Protein AF-A0A7J7GUY3-F1 (afdb_monomer_lite)

Sequence (124 aa):
MGNRTKTEAKTIMSSAKTLFHTHESAMSMRLLQTISGHHRSLFRALGVRHFAASIEEYAKRNYANNDSEYNTVITSLTSQRRHYLLRDVYDDMMLDGVKPERDTFHSLIAGAMKGARLQDAFFF

Foldseek 3Di:
DPPPVVVVVVVVVVVVVVVVVVVVVVVVVVVVVVVVVVVVVVVVPPPPPCPDDDVVVLVVVQCDQAQVSLLVVLQVCLVVLVLVCLVVSVVSCVVSVHDHDPSSLVSNLVSCVSNVNVVSNVVD

Secondary structure (DSSP, 8-state):
--SHHHHHHHHHHHHHHHHHHHHHHHHHHHHHHHHHHHHHHHHHHS----TTS-HHHHHTT-S-SSHHHHHHHHHHHHHTT-GGGHHHHHHHHHHTTPPP-HHHHHHHHHHHHHTT-HHHHTT-

Organism: Camellia sinensis (NCBI:txid4442)

Radius of gyration: 24.23 Å; chains: 1; bounding box: 56×70×36 Å

pLDDT: mean 70.77, std 18.4, range [41.62, 94.25]

Structure (mmCIF, N/CA/C/O backbone):
data_AF-A0A7J7GUY3-F1
#
_entry.id   AF-A0A7J7GUY3-F1
#
loop_
_atom_site.group_PDB
_atom_site.id
_atom_site.type_symbol
_atom_site.label_atom_id
_atom_site.label_alt_id
_atom_site.label_comp_id
_atom_site.label_asym_id
_atom_site.label_entity_id
_atom_site.label_seq_id
_atom_site.pdbx_PDB_ins_code
_atom_site.Cartn_x
_atom_site.Cartn_y
_atom_site.Cartn_z
_atom_site.occupancy
_atom_site.B_iso_or_equiv
_atom_site.auth_seq_id
_atom_site.auth_comp_id
_atom_site.auth_asym_id
_atom_site.auth_atom_id
_atom_site.pdbx_PDB_model_num
ATOM 1 N N . MET A 1 1 ? -42.316 55.038 3.786 1.00 51.22 1 MET A N 1
ATOM 2 C CA . MET A 1 1 ? -41.289 54.297 4.556 1.00 51.22 1 MET A CA 1
ATOM 3 C C . MET A 1 1 ? -41.320 52.783 4.236 1.00 51.22 1 MET A C 1
ATOM 5 O O . MET A 1 1 ? -41.363 51.982 5.153 1.00 51.22 1 MET A O 1
ATOM 9 N N . GLY A 1 2 ? -41.340 52.357 2.955 1.00 53.31 2 GLY A N 1
ATOM 10 C CA . GLY A 1 2 ? -41.731 50.973 2.575 1.00 53.31 2 GLY A CA 1
ATOM 11 C C . GLY A 1 2 ? -40.808 50.194 1.620 1.00 53.31 2 GLY A C 1
ATOM 12 O O . GLY A 1 2 ? -41.155 49.086 1.229 1.00 53.31 2 GLY A O 1
ATOM 13 N N . ASN A 1 3 ? -39.643 50.737 1.240 1.00 50.50 3 ASN A N 1
ATOM 14 C CA . ASN A 1 3 ? -38.772 50.131 0.213 1.00 50.50 3 ASN A CA 1
ATOM 15 C C . ASN A 1 3 ? -37.522 49.409 0.752 1.00 50.50 3 ASN A C 1
ATOM 17 O O . ASN A 1 3 ? -36.823 48.766 -0.026 1.00 50.50 3 ASN A O 1
ATOM 21 N N . ARG A 1 4 ? -37.221 49.479 2.058 1.00 53.50 4 ARG A N 1
ATOM 22 C CA . ARG A 1 4 ? -36.050 48.777 2.631 1.00 53.50 4 ARG A CA 1
ATOM 23 C C . ARG A 1 4 ? -36.331 47.296 2.911 1.00 53.50 4 ARG A C 1
ATOM 25 O O . ARG A 1 4 ? -35.514 46.450 2.572 1.00 53.50 4 ARG A O 1
ATOM 32 N N . THR A 1 5 ? -37.536 46.967 3.373 1.00 54.97 5 THR A N 1
ATOM 33 C CA . THR A 1 5 ? -37.906 45.596 3.770 1.00 54.97 5 THR A CA 1
ATOM 34 C C . THR A 1 5 ? -38.059 44.626 2.589 1.00 54.97 5 THR A C 1
ATOM 36 O O . THR A 1 5 ? -37.735 43.448 2.711 1.00 54.97 5 THR A O 1
ATOM 39 N N . LYS A 1 6 ? -38.488 45.097 1.406 1.00 55.59 6 LYS A N 1
ATOM 40 C CA . LYS A 1 6 ? -38.574 44.256 0.190 1.00 55.59 6 LYS A CA 1
ATOM 41 C C . LYS A 1 6 ? -37.205 43.899 -0.400 1.00 55.59 6 LYS A C 1
ATO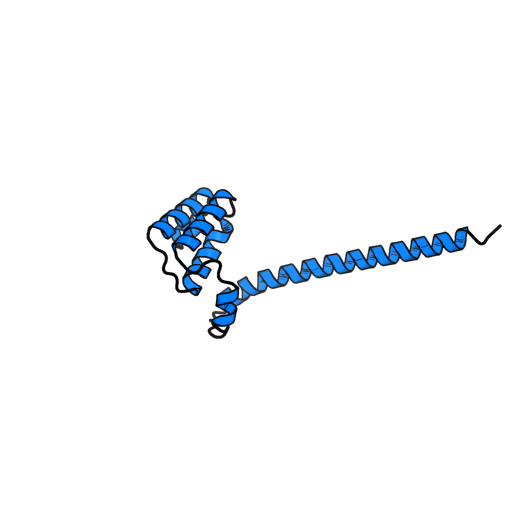M 43 O O . LYS A 1 6 ? -37.066 42.842 -1.015 1.00 55.59 6 LYS A O 1
ATOM 48 N N . THR A 1 7 ? -36.213 44.769 -0.233 1.00 58.97 7 THR A N 1
ATOM 49 C CA . THR A 1 7 ? -34.866 44.575 -0.788 1.00 58.97 7 THR A CA 1
ATOM 50 C C . THR A 1 7 ? -34.082 43.565 0.044 1.00 58.97 7 THR A C 1
ATOM 52 O O . THR A 1 7 ? -33.459 42.667 -0.513 1.00 58.97 7 THR A O 1
ATOM 55 N N . GLU A 1 8 ? -34.217 43.622 1.369 1.00 58.75 8 GLU A N 1
ATOM 56 C CA . GLU A 1 8 ? -33.620 42.645 2.286 1.00 58.75 8 GLU A CA 1
ATOM 57 C C . GLU A 1 8 ? -34.213 41.243 2.092 1.00 58.75 8 GLU A C 1
ATOM 59 O O . GLU A 1 8 ? -33.466 40.272 1.983 1.00 58.75 8 GLU A O 1
ATOM 64 N N . ALA A 1 9 ? -35.536 41.127 1.918 1.00 61.28 9 ALA A N 1
ATOM 65 C CA . ALA A 1 9 ? -36.187 39.841 1.652 1.00 61.28 9 ALA A CA 1
ATOM 66 C C . ALA A 1 9 ? -35.716 39.186 0.335 1.00 61.28 9 ALA A C 1
ATOM 68 O O . ALA A 1 9 ? -35.537 37.968 0.274 1.00 61.28 9 ALA A O 1
ATOM 69 N N . LYS A 1 10 ? -35.458 39.980 -0.717 1.00 60.69 10 LYS A N 1
ATOM 70 C CA . LYS A 1 10 ? -34.880 39.475 -1.976 1.00 60.69 10 LYS A CA 1
ATOM 71 C C . LYS A 1 10 ? -33.439 39.002 -1.801 1.00 60.69 10 LYS A C 1
ATOM 73 O O . LYS A 1 10 ? -33.086 37.954 -2.340 1.00 60.69 10 LYS A O 1
ATOM 78 N N . THR A 1 11 ? -32.629 39.734 -1.041 1.00 65.12 11 THR A N 1
ATOM 79 C CA . THR A 1 11 ? -31.241 39.351 -0.751 1.00 65.12 11 THR A CA 1
ATOM 80 C C . THR A 1 11 ? -31.181 38.059 0.060 1.00 65.12 11 THR A C 1
ATOM 82 O O . THR A 1 11 ? -30.412 37.165 -0.282 1.00 65.12 11 THR A O 1
ATOM 85 N N . ILE A 1 12 ? -32.049 37.905 1.064 1.00 67.56 12 ILE A N 1
ATOM 86 C CA . ILE A 1 12 ? -32.116 36.694 1.893 1.00 67.56 12 ILE A CA 1
ATOM 87 C C . ILE A 1 12 ? -32.561 35.483 1.061 1.00 67.56 12 ILE A C 1
ATOM 89 O O . ILE A 1 12 ? -31.936 34.429 1.151 1.00 67.56 12 ILE A O 1
ATOM 93 N N . MET A 1 13 ? -33.566 35.624 0.187 1.00 63.62 13 MET A N 1
ATOM 94 C CA . MET A 1 13 ? -33.965 34.529 -0.712 1.00 63.62 13 MET A CA 1
ATOM 95 C C . MET A 1 13 ? -32.883 34.173 -1.735 1.00 63.62 13 MET A C 1
ATOM 97 O O . MET A 1 13 ? -32.707 32.995 -2.032 1.00 63.62 13 MET A O 1
ATOM 101 N N . SER A 1 14 ? -32.158 35.160 -2.272 1.00 68.62 14 SER A N 1
ATOM 102 C CA . SER A 1 14 ? -31.043 34.914 -3.196 1.00 68.62 14 SER A CA 1
ATOM 103 C C . SER A 1 14 ? -29.920 34.138 -2.504 1.00 68.62 14 SER A C 1
ATOM 105 O O . SER A 1 14 ? -29.464 33.124 -3.028 1.00 68.62 14 SER A O 1
ATOM 107 N N . SER A 1 15 ? -29.558 34.545 -1.281 1.00 61.56 15 SER A N 1
ATOM 108 C CA . SER A 1 15 ? -28.547 33.862 -0.465 1.00 61.56 15 SER A CA 1
ATOM 109 C C . SER A 1 15 ? -28.988 32.460 -0.026 1.00 61.56 15 SER A C 1
ATOM 111 O O . SER A 1 15 ? -28.190 31.528 0.003 1.00 61.56 15 SER A O 1
ATOM 113 N N . ALA A 1 16 ? -30.277 32.263 0.269 1.00 62.25 16 ALA A N 1
ATOM 114 C CA . ALA A 1 16 ? -30.810 30.934 0.553 1.00 62.25 16 ALA A CA 1
ATOM 115 C C . ALA A 1 16 ? -30.714 30.029 -0.686 1.00 62.25 16 ALA A C 1
ATOM 117 O O . ALA A 1 16 ? -30.284 28.883 -0.585 1.00 62.25 16 ALA A O 1
ATOM 118 N N . LYS A 1 17 ? -31.042 30.550 -1.875 1.00 62.47 17 LYS A N 1
ATOM 119 C CA . LYS A 1 17 ? -31.003 29.794 -3.135 1.00 62.47 17 LYS A CA 1
ATOM 120 C C . LYS A 1 17 ? -29.582 29.385 -3.529 1.00 62.47 17 LYS A C 1
ATOM 122 O O . LYS A 1 17 ? -29.390 28.265 -3.995 1.00 62.47 17 LYS A O 1
ATOM 127 N N . THR A 1 18 ? -28.589 30.247 -3.300 1.00 61.75 18 THR A N 1
ATOM 128 C CA . THR A 1 18 ? -27.176 29.905 -3.519 1.00 61.75 18 THR A CA 1
ATOM 129 C C . THR A 1 18 ? -26.695 28.855 -2.520 1.00 61.75 18 THR A C 1
ATOM 131 O O . THR A 1 18 ? -26.045 27.901 -2.936 1.00 61.75 18 THR A O 1
ATOM 134 N N . LEU A 1 19 ? -27.089 28.944 -1.244 1.00 58.69 19 LEU A N 1
ATOM 135 C CA . LEU A 1 19 ? -26.769 27.928 -0.235 1.00 58.69 19 LEU A CA 1
ATOM 136 C C . LEU A 1 19 ? -27.362 26.550 -0.583 1.00 58.69 19 LEU A C 1
ATOM 138 O O . LEU A 1 19 ? -26.650 25.546 -0.511 1.00 58.69 19 LEU A O 1
ATOM 142 N N . PHE A 1 20 ? -28.612 26.492 -1.056 1.00 58.91 20 PHE A N 1
ATOM 143 C CA . PHE A 1 20 ? -29.224 25.238 -1.515 1.00 58.91 20 PHE A CA 1
ATOM 144 C C . PHE A 1 20 ? -28.489 24.632 -2.723 1.00 58.91 20 PHE A C 1
ATOM 146 O O . PHE A 1 20 ? -28.210 23.433 -2.726 1.00 58.91 20 PHE A O 1
ATOM 153 N N . HIS A 1 21 ? -28.088 25.446 -3.705 1.00 56.59 21 HIS A N 1
ATOM 154 C CA . HIS A 1 21 ? -27.322 24.965 -4.863 1.00 56.59 21 HIS A CA 1
ATOM 155 C C . HIS A 1 21 ? -25.894 24.523 -4.502 1.00 56.59 21 HIS A C 1
ATOM 157 O O . HIS A 1 21 ? -25.388 23.545 -5.055 1.00 56.59 21 HIS A O 1
ATOM 163 N N . THR A 1 22 ? -25.243 25.186 -3.538 1.00 55.44 22 THR A N 1
ATOM 164 C CA . THR A 1 22 ? -23.921 24.753 -3.050 1.00 55.44 22 THR A CA 1
ATOM 165 C C . THR A 1 22 ? -23.979 23.415 -2.315 1.00 55.44 22 THR A C 1
ATOM 167 O O . THR A 1 22 ? -23.046 22.621 -2.428 1.00 55.44 22 THR A O 1
ATOM 170 N N . HIS A 1 23 ? -25.085 23.120 -1.623 1.00 54.38 23 HIS A N 1
ATOM 171 C CA . HIS A 1 23 ? -25.265 21.844 -0.935 1.00 54.38 23 HIS A CA 1
ATOM 172 C C . HIS A 1 23 ? -25.522 20.686 -1.917 1.00 54.38 23 HIS A C 1
ATOM 174 O O . HIS A 1 23 ? -24.946 19.612 -1.749 1.00 54.38 23 HIS A O 1
ATOM 180 N N . GLU A 1 24 ? -26.301 20.901 -2.986 1.00 56.44 24 GLU A N 1
ATOM 181 C CA . GLU A 1 24 ? -26.467 19.907 -4.063 1.00 56.44 24 GLU A CA 1
ATOM 182 C C . GLU A 1 24 ? -25.150 19.607 -4.788 1.00 56.44 24 GLU A C 1
ATOM 184 O O . GLU A 1 24 ? -24.799 18.441 -4.981 1.00 56.44 24 GLU A O 1
ATOM 189 N N . SER A 1 25 ? -24.380 20.643 -5.135 1.00 53.75 25 SER A N 1
ATOM 190 C CA . SER A 1 25 ? -23.098 20.471 -5.828 1.00 53.75 25 SER A CA 1
ATOM 191 C C . SER A 1 25 ? -22.081 19.705 -4.965 1.00 53.75 25 SER A C 1
ATOM 193 O O . SER A 1 25 ? -21.405 18.793 -5.447 1.00 53.75 25 SER A O 1
ATOM 195 N N . ALA A 1 26 ? -22.046 19.977 -3.652 1.00 56.28 26 ALA A N 1
ATOM 196 C CA . ALA A 1 26 ? -21.204 19.245 -2.704 1.00 56.28 26 ALA A CA 1
ATOM 197 C C . ALA A 1 26 ? -21.612 17.765 -2.548 1.00 56.28 26 ALA A C 1
ATOM 199 O O . ALA A 1 26 ? -20.742 16.900 -2.425 1.00 56.28 26 ALA A O 1
ATOM 200 N N . MET A 1 27 ? -22.912 17.449 -2.588 1.00 55.94 27 MET A N 1
ATOM 201 C CA . MET A 1 27 ? -23.396 16.060 -2.564 1.00 55.94 27 MET A CA 1
ATOM 202 C C . MET A 1 27 ? -23.083 15.320 -3.871 1.00 55.94 27 MET A C 1
ATOM 204 O O . MET A 1 27 ? -22.670 14.158 -3.837 1.00 55.94 27 MET A O 1
ATOM 208 N N . SER A 1 28 ? -23.169 16.004 -5.016 1.00 53.66 28 SER A N 1
ATOM 209 C CA . SER A 1 28 ? -22.829 15.434 -6.325 1.00 53.66 28 SER A CA 1
ATOM 210 C C . SER A 1 28 ? -21.337 15.077 -6.446 1.00 53.66 28 SER A C 1
ATOM 212 O O . SER A 1 28 ? -20.993 14.054 -7.041 1.00 53.66 28 SER A O 1
ATOM 214 N N . MET A 1 29 ? -20.437 15.851 -5.824 1.00 56.91 29 MET A N 1
ATOM 215 C CA . MET A 1 29 ? -19.001 15.526 -5.783 1.00 56.91 29 MET A CA 1
ATOM 216 C C . MET A 1 29 ? -18.676 14.303 -4.907 1.00 56.91 29 MET A C 1
ATOM 218 O O . MET A 1 29 ? -17.720 13.582 -5.197 1.00 56.91 29 MET A O 1
ATOM 222 N N . ARG A 1 30 ? -19.473 14.020 -3.865 1.00 55.00 30 ARG A N 1
ATOM 223 C CA . ARG A 1 30 ? -19.293 12.829 -3.008 1.00 55.00 30 ARG A CA 1
ATOM 224 C C . ARG A 1 30 ? -19.723 11.533 -3.699 1.00 55.00 30 ARG A C 1
ATOM 226 O O . ARG A 1 30 ? -19.105 10.488 -3.494 1.00 55.00 30 ARG A O 1
ATOM 233 N N . LEU A 1 31 ? -20.738 11.595 -4.560 1.00 53.00 31 LEU A N 1
ATOM 234 C CA . LEU A 1 31 ? -21.184 10.438 -5.342 1.00 53.00 31 LEU A CA 1
ATOM 235 C C . LEU A 1 31 ? -20.152 10.039 -6.410 1.00 53.00 31 LEU A C 1
ATOM 237 O O . LEU A 1 31 ? -19.844 8.857 -6.550 1.00 53.00 31 LEU A O 1
ATOM 241 N N . LEU A 1 32 ? -19.528 11.011 -7.086 1.00 51.12 32 LEU A N 1
ATOM 242 C CA . LEU A 1 32 ? -18.494 10.740 -8.095 1.00 51.12 32 LEU A CA 1
ATOM 243 C C . LEU A 1 32 ? -17.208 10.136 -7.502 1.00 51.12 32 LEU A C 1
ATOM 245 O O . LEU A 1 32 ? -16.629 9.224 -8.095 1.00 51.12 32 LEU A O 1
ATOM 249 N N . GLN A 1 33 ? -16.789 10.566 -6.306 1.00 52.78 33 GLN A N 1
ATOM 250 C CA . GLN A 1 33 ? -15.632 9.970 -5.616 1.00 52.78 33 GLN A CA 1
ATOM 251 C C . GLN A 1 33 ? -15.859 8.491 -5.259 1.00 52.78 33 GLN A C 1
ATOM 253 O O . GLN A 1 33 ? -14.912 7.705 -5.234 1.00 52.78 33 GLN A O 1
ATOM 258 N N . THR A 1 34 ? -17.116 8.093 -5.049 1.00 50.03 34 THR A N 1
ATOM 259 C CA . THR A 1 34 ? -17.485 6.720 -4.680 1.00 50.03 34 THR A CA 1
ATOM 260 C C . THR A 1 34 ? -17.404 5.759 -5.876 1.00 50.03 34 THR A C 1
ATOM 262 O O . THR A 1 34 ? -17.039 4.593 -5.712 1.00 50.03 34 THR A O 1
ATOM 265 N N . ILE A 1 35 ? -17.669 6.247 -7.093 1.00 49.97 35 ILE A N 1
ATOM 266 C CA . ILE A 1 35 ? -17.641 5.445 -8.329 1.00 49.97 35 ILE A CA 1
ATOM 267 C C . ILE A 1 35 ? -16.198 5.140 -8.768 1.00 49.97 35 ILE A C 1
ATOM 269 O O . ILE A 1 35 ? -15.920 4.040 -9.242 1.00 49.97 35 ILE A O 1
ATOM 273 N N . SER A 1 36 ? -15.250 6.054 -8.528 1.00 50.91 36 SER A N 1
ATOM 274 C CA . SER A 1 36 ? -13.828 5.839 -8.856 1.00 50.91 36 SER A CA 1
ATOM 275 C C . SER A 1 36 ? -13.183 4.727 -8.007 1.00 50.91 36 SER A C 1
ATOM 277 O O . SER A 1 36 ? -12.412 3.910 -8.513 1.00 50.91 36 SER A O 1
ATOM 279 N N . GLY A 1 37 ? -13.576 4.611 -6.731 1.00 49.03 37 GLY A N 1
ATOM 280 C CA . GLY A 1 37 ? -13.169 3.495 -5.868 1.00 49.03 37 GLY A CA 1
ATOM 281 C C . GLY A 1 37 ? -13.796 2.152 -6.267 1.00 49.03 37 GLY A C 1
ATOM 282 O O . GLY A 1 37 ? -13.150 1.113 -6.139 1.00 49.03 37 GLY A O 1
ATOM 283 N N . HIS A 1 38 ? -15.020 2.169 -6.807 1.00 47.75 38 HIS A N 1
ATOM 284 C CA . HIS A 1 38 ? -15.717 0.965 -7.278 1.00 47.75 38 HIS A CA 1
ATOM 285 C C . HIS A 1 38 ? -15.234 0.479 -8.647 1.00 47.75 38 HIS A C 1
ATOM 287 O O . HIS A 1 38 ? -15.217 -0.723 -8.883 1.00 47.75 38 HIS A O 1
ATOM 293 N N . HIS A 1 39 ? -14.776 1.360 -9.541 1.00 45.50 39 HIS A N 1
ATOM 294 C CA . HIS A 1 39 ? -14.171 0.911 -10.800 1.00 45.50 39 HIS A CA 1
ATOM 295 C C . HIS A 1 39 ? -12.938 0.028 -10.541 1.00 45.50 39 HIS A C 1
ATOM 297 O O . HIS A 1 39 ? -12.778 -0.998 -11.195 1.00 45.50 39 HIS A O 1
ATOM 303 N N . ARG A 1 40 ? -12.122 0.337 -9.520 1.00 48.62 40 ARG A N 1
ATOM 304 C CA . ARG A 1 40 ? -10.978 -0.507 -9.118 1.00 48.62 40 ARG A CA 1
ATOM 305 C C . ARG A 1 40 ? -11.384 -1.922 -8.682 1.00 48.62 40 ARG A C 1
ATOM 307 O O . ARG A 1 40 ? -10.674 -2.873 -8.994 1.00 48.62 40 ARG A O 1
ATOM 314 N N . SER A 1 41 ? -12.519 -2.085 -7.996 1.00 50.69 41 SER A N 1
ATOM 315 C CA . SER A 1 41 ? -12.989 -3.403 -7.542 1.00 50.69 41 SER A CA 1
ATOM 316 C C . SER A 1 41 ? -13.756 -4.173 -8.621 1.00 50.69 41 SER A C 1
ATOM 318 O O . SER A 1 41 ? -13.641 -5.396 -8.692 1.00 50.69 41 SER A O 1
ATOM 320 N N . LEU A 1 42 ? -14.482 -3.478 -9.501 1.00 46.00 42 LEU A N 1
ATOM 321 C CA . LEU A 1 42 ? -15.239 -4.103 -10.589 1.00 46.00 42 LEU A CA 1
ATOM 322 C C . LEU A 1 42 ? -14.328 -4.633 -11.708 1.00 46.00 42 LEU A C 1
ATOM 324 O O . LEU A 1 42 ? -14.610 -5.696 -12.261 1.00 46.00 42 LEU A O 1
ATOM 328 N N . PHE A 1 43 ? -13.182 -3.993 -11.972 1.00 48.81 43 PHE A N 1
ATOM 329 C CA . PHE A 1 43 ? -12.169 -4.559 -12.875 1.00 48.81 43 PHE A CA 1
ATOM 330 C C . PHE A 1 43 ? -11.476 -5.809 -12.304 1.00 48.81 43 PHE A C 1
ATOM 332 O O . PHE A 1 43 ? -11.012 -6.652 -13.069 1.00 48.81 43 PHE A O 1
ATOM 339 N N . ARG A 1 44 ? -11.464 -5.988 -10.974 1.00 46.88 44 ARG A N 1
ATOM 340 C CA . ARG A 1 44 ? -10.890 -7.174 -10.310 1.00 46.88 44 ARG A CA 1
ATOM 341 C C . ARG A 1 44 ? -11.758 -8.427 -10.473 1.00 46.88 44 ARG A C 1
ATOM 343 O O . ARG A 1 44 ? -11.231 -9.534 -10.441 1.00 46.88 44 ARG A O 1
ATOM 350 N N . ALA A 1 45 ? -13.071 -8.261 -10.660 1.00 45.59 45 ALA A N 1
ATOM 351 C CA . ALA A 1 45 ? -14.027 -9.366 -10.769 1.00 45.59 45 ALA A CA 1
ATOM 352 C C . ALA A 1 45 ? -14.192 -9.909 -12.200 1.00 45.59 45 ALA A C 1
ATOM 354 O O . ALA A 1 45 ? -14.598 -11.056 -12.368 1.00 45.59 45 ALA A O 1
ATOM 355 N N . LEU A 1 46 ? -13.873 -9.117 -13.231 1.00 48.94 46 LEU A N 1
ATOM 356 C CA . LEU A 1 46 ? -14.151 -9.484 -14.625 1.00 48.94 46 LEU A CA 1
ATOM 357 C C . LEU A 1 46 ? -12.974 -10.087 -15.396 1.00 48.94 46 LEU A C 1
ATOM 359 O O . LEU A 1 46 ? -13.125 -10.349 -16.583 1.00 48.94 46 LEU A O 1
ATOM 363 N N . GLY A 1 47 ? -11.811 -10.329 -14.780 1.00 48.97 47 GLY A N 1
ATOM 364 C CA . GLY A 1 47 ? -10.695 -11.023 -15.447 1.00 48.97 47 GLY A CA 1
ATOM 365 C C . GLY A 1 47 ? -10.194 -10.354 -16.739 1.00 48.97 47 GLY A C 1
ATOM 366 O O . GLY A 1 47 ? -9.368 -10.927 -17.451 1.00 48.97 47 GLY A O 1
ATOM 367 N N . VAL A 1 48 ? -10.661 -9.138 -17.040 1.00 46.56 48 VAL A N 1
ATOM 368 C CA . VAL A 1 48 ? -10.191 -8.319 -18.149 1.00 46.56 48 VAL A CA 1
ATOM 369 C C . VAL A 1 48 ? -8.863 -7.744 -17.698 1.00 46.56 48 VAL A C 1
ATOM 371 O O . VAL A 1 48 ? -8.777 -6.686 -17.079 1.00 46.56 48 VAL A O 1
ATOM 374 N N . ARG A 1 49 ? -7.804 -8.504 -17.972 1.00 44.34 49 ARG A N 1
ATOM 375 C CA . ARG A 1 49 ? -6.436 -8.005 -17.969 1.00 44.34 49 ARG A CA 1
ATOM 376 C C . ARG A 1 49 ? -6.409 -6.808 -18.918 1.00 44.34 49 ARG A C 1
ATOM 378 O O . ARG A 1 49 ? -6.384 -6.990 -20.133 1.00 44.34 49 ARG A O 1
ATOM 385 N N . HIS A 1 50 ? -6.459 -5.595 -18.375 1.00 41.62 50 HIS A N 1
ATOM 386 C CA . HIS A 1 50 ? -6.197 -4.375 -19.128 1.00 41.62 50 HIS A CA 1
ATOM 387 C C . HIS A 1 50 ? -4.713 -4.354 -19.502 1.00 41.62 50 HIS A C 1
ATOM 389 O O . HIS A 1 50 ? -3.906 -3.665 -18.898 1.00 41.62 50 HIS A O 1
ATOM 395 N N . PHE A 1 51 ? -4.360 -5.122 -20.530 1.00 44.44 51 PHE A N 1
ATOM 396 C CA . PHE A 1 51 ? -3.057 -5.106 -21.194 1.00 44.44 51 PHE A CA 1
ATOM 397 C C . PHE A 1 51 ? -2.865 -3.855 -22.079 1.00 44.44 51 PHE A C 1
ATOM 399 O O . PHE A 1 51 ? -2.042 -3.864 -22.987 1.00 44.44 51 PHE A O 1
ATOM 406 N N . ALA A 1 52 ? -3.652 -2.792 -21.876 1.00 43.44 52 ALA A N 1
ATOM 407 C CA . ALA A 1 52 ? -3.760 -1.687 -22.828 1.00 43.44 52 ALA A CA 1
ATOM 408 C C . ALA A 1 52 ? -3.904 -0.299 -22.179 1.00 43.44 52 ALA A C 1
ATOM 410 O O . ALA A 1 52 ? -4.526 0.581 -22.767 1.00 43.44 52 ALA A O 1
ATOM 411 N N . ALA A 1 53 ? -3.345 -0.078 -20.988 1.00 45.62 53 ALA A N 1
ATOM 412 C CA . ALA A 1 53 ? -2.913 1.275 -20.636 1.00 45.62 53 ALA A CA 1
ATOM 413 C C . ALA A 1 53 ? -1.431 1.388 -21.021 1.00 45.62 53 ALA A C 1
ATOM 415 O O . ALA A 1 53 ? -0.645 0.477 -20.753 1.00 45.62 53 ALA A O 1
ATOM 416 N N . SER A 1 54 ? -1.072 2.438 -21.763 1.00 44.38 54 SER A N 1
ATOM 417 C CA . SER A 1 54 ? 0.295 2.630 -22.243 1.00 44.38 54 SER A CA 1
ATOM 418 C C . SER A 1 54 ? 1.249 2.701 -21.047 1.00 44.38 54 SER A C 1
ATOM 420 O O . SER A 1 54 ? 0.921 3.281 -20.013 1.00 44.38 54 SER A O 1
ATOM 422 N N . ILE A 1 55 ? 2.445 2.125 -21.186 1.00 54.38 55 ILE A N 1
ATOM 423 C CA . ILE A 1 55 ? 3.517 2.157 -20.169 1.00 54.38 55 ILE A CA 1
ATOM 424 C C . ILE A 1 55 ? 3.766 3.596 -19.670 1.00 54.38 55 ILE A C 1
ATOM 426 O O . ILE A 1 55 ? 4.098 3.817 -18.511 1.00 54.38 55 ILE A O 1
ATOM 430 N N . GLU A 1 56 ? 3.529 4.584 -20.533 1.00 52.59 56 GLU A N 1
ATOM 431 C CA . GLU A 1 56 ? 3.639 6.013 -20.245 1.00 52.59 56 GLU A CA 1
ATOM 432 C C . GLU A 1 56 ? 2.609 6.527 -19.219 1.00 52.59 56 GLU A C 1
ATOM 434 O O . GLU A 1 56 ? 2.931 7.395 -18.407 1.00 52.59 56 GLU A O 1
ATOM 439 N N . GLU A 1 57 ? 1.386 5.982 -19.195 1.00 51.22 57 GLU A N 1
ATOM 440 C CA . GLU A 1 57 ? 0.379 6.350 -18.191 1.00 51.22 57 GLU A CA 1
ATOM 441 C C . GLU A 1 57 ? 0.637 5.665 -16.836 1.00 51.22 57 GLU A C 1
ATOM 443 O O . GLU A 1 57 ? 0.342 6.252 -15.791 1.00 51.22 57 GLU A O 1
ATOM 448 N N . TYR A 1 58 ? 1.258 4.476 -16.843 1.00 50.31 58 TYR A N 1
ATOM 449 C CA . TYR A 1 58 ? 1.744 3.798 -15.633 1.00 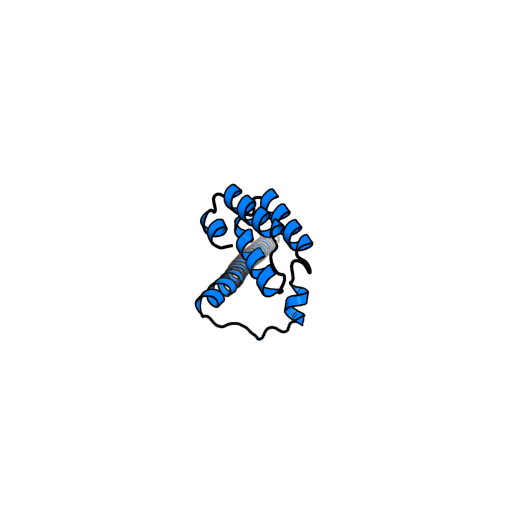50.31 58 TYR A CA 1
ATOM 450 C C . TYR A 1 58 ? 2.947 4.518 -15.023 1.00 50.31 58 TYR A C 1
ATOM 452 O O . TYR A 1 58 ? 2.895 4.889 -13.857 1.00 50.31 58 TYR A O 1
ATOM 460 N N . ALA A 1 59 ? 3.958 4.874 -15.822 1.00 51.31 59 ALA A N 1
ATOM 461 C CA . ALA A 1 59 ? 5.142 5.601 -15.351 1.00 51.31 59 ALA A CA 1
ATOM 462 C C . ALA A 1 59 ? 4.805 6.918 -14.622 1.00 51.31 59 ALA A C 1
ATOM 464 O O . ALA A 1 59 ? 5.553 7.373 -13.760 1.00 51.31 59 ALA A O 1
ATOM 465 N N . LYS A 1 60 ? 3.655 7.529 -14.935 1.00 53.38 60 LYS A N 1
ATOM 466 C CA . LYS A 1 60 ? 3.169 8.753 -14.284 1.00 53.38 60 LYS A CA 1
ATOM 467 C C . LYS A 1 60 ? 2.455 8.510 -12.943 1.00 53.38 60 LYS A C 1
ATOM 469 O O . LYS A 1 60 ? 2.169 9.474 -12.233 1.00 53.38 60 LYS A O 1
ATOM 474 N N . ARG A 1 61 ? 2.124 7.256 -12.617 1.00 53.53 61 ARG A N 1
ATOM 475 C CA . ARG A 1 61 ? 1.374 6.826 -11.422 1.00 53.53 61 ARG A CA 1
ATOM 476 C C . ARG A 1 61 ? 2.167 5.918 -10.476 1.00 53.53 61 ARG A C 1
ATOM 478 O O . ARG A 1 61 ? 1.651 5.639 -9.396 1.00 53.53 61 ARG A O 1
ATOM 485 N N . ASN A 1 62 ? 3.371 5.487 -10.847 1.00 60.03 62 ASN A N 1
ATOM 486 C CA . ASN A 1 62 ? 4.172 4.584 -10.024 1.00 60.03 62 ASN A CA 1
ATOM 487 C C . ASN A 1 62 ? 4.526 5.230 -8.681 1.00 60.03 62 ASN A C 1
ATOM 489 O O . ASN A 1 62 ? 5.008 6.363 -8.618 1.00 60.03 62 ASN A O 1
ATOM 493 N N . TYR A 1 63 ? 4.285 4.492 -7.597 1.00 57.72 63 TYR A N 1
ATOM 494 C CA . TYR A 1 63 ? 4.662 4.907 -6.246 1.00 57.72 63 TYR A CA 1
ATOM 495 C C . TYR A 1 63 ? 6.188 4.964 -6.066 1.00 57.72 63 TYR A C 1
ATOM 497 O O . TYR A 1 63 ? 6.659 5.665 -5.169 1.00 57.72 63 TYR A O 1
ATOM 505 N N . ALA A 1 64 ? 6.933 4.222 -6.894 1.00 62.34 64 ALA A N 1
ATOM 506 C CA . ALA A 1 64 ? 8.370 4.001 -6.786 1.00 62.34 64 ALA A CA 1
ATOM 507 C C . ALA A 1 64 ? 8.946 3.356 -8.065 1.00 62.34 64 ALA A C 1
ATOM 509 O O . ALA A 1 64 ? 8.215 2.713 -8.815 1.00 62.34 64 ALA A O 1
ATOM 510 N N . ASN A 1 65 ? 10.259 3.480 -8.295 1.00 71.69 65 ASN A N 1
ATOM 511 C CA . ASN A 1 65 ? 10.963 2.831 -9.419 1.00 71.69 65 ASN A CA 1
ATOM 512 C C . ASN A 1 65 ? 11.812 1.614 -9.005 1.00 71.69 65 ASN A C 1
ATOM 514 O O . ASN A 1 65 ? 12.358 0.925 -9.866 1.00 71.69 65 ASN A O 1
ATOM 518 N N . ASN A 1 66 ? 11.977 1.366 -7.703 1.00 78.56 66 ASN A N 1
ATOM 519 C CA . ASN A 1 66 ? 12.796 0.274 -7.174 1.00 78.56 66 ASN A CA 1
ATOM 520 C C . ASN A 1 66 ? 12.210 -0.314 -5.881 1.00 78.56 66 ASN A C 1
ATOM 522 O O . ASN A 1 66 ? 11.323 0.257 -5.243 1.00 78.56 66 ASN A O 1
ATOM 526 N N . ASP A 1 67 ? 12.725 -1.478 -5.500 1.00 84.88 67 ASP A N 1
ATOM 527 C CA . ASP A 1 67 ? 12.341 -2.228 -4.306 1.00 84.88 67 ASP A CA 1
ATOM 528 C C . ASP A 1 67 ? 12.569 -1.428 -3.010 1.00 84.88 67 ASP A C 1
ATOM 530 O O . ASP A 1 67 ? 11.718 -1.433 -2.121 1.00 84.88 67 ASP A O 1
ATOM 534 N N . SER A 1 68 ? 13.670 -0.677 -2.917 1.00 87.88 68 SER A N 1
ATOM 535 C CA . SER A 1 68 ? 14.013 0.139 -1.744 1.00 87.88 68 SER A CA 1
ATOM 536 C C . SER A 1 68 ? 13.007 1.272 -1.491 1.00 87.88 68 SER A C 1
ATOM 538 O O . SER A 1 68 ? 12.628 1.556 -0.348 1.00 87.88 68 SER A O 1
ATOM 540 N N . GLU A 1 69 ? 12.538 1.929 -2.547 1.00 87.81 69 GLU A N 1
ATOM 541 C CA . GLU A 1 69 ? 11.494 2.951 -2.480 1.00 87.81 69 GLU A CA 1
ATOM 542 C C . GLU A 1 69 ? 10.157 2.328 -2.054 1.00 87.81 69 GLU A C 1
ATOM 544 O O . GLU A 1 69 ? 9.504 2.838 -1.138 1.00 87.81 69 GLU A O 1
ATOM 549 N N . TYR A 1 70 ? 9.798 1.168 -2.615 1.00 90.50 70 TYR A N 1
ATOM 550 C CA . TYR A 1 70 ? 8.621 0.407 -2.190 1.00 90.50 70 TYR A CA 1
ATOM 551 C C . TYR A 1 70 ? 8.694 0.003 -0.707 1.00 90.50 70 TYR A C 1
ATOM 553 O O . TYR A 1 70 ? 7.736 0.211 0.043 1.00 90.50 70 TYR A O 1
ATOM 561 N N . ASN A 1 71 ? 9.846 -0.475 -0.233 1.00 91.50 71 ASN A N 1
ATOM 562 C CA . ASN A 1 71 ? 10.081 -0.803 1.178 1.00 91.50 71 ASN A CA 1
ATOM 563 C C . ASN A 1 71 ? 9.902 0.419 2.094 1.00 91.50 71 ASN A C 1
ATOM 565 O O . ASN A 1 71 ? 9.337 0.318 3.192 1.00 91.50 71 ASN A O 1
ATOM 569 N N . THR A 1 72 ? 10.320 1.597 1.627 1.00 91.94 72 THR 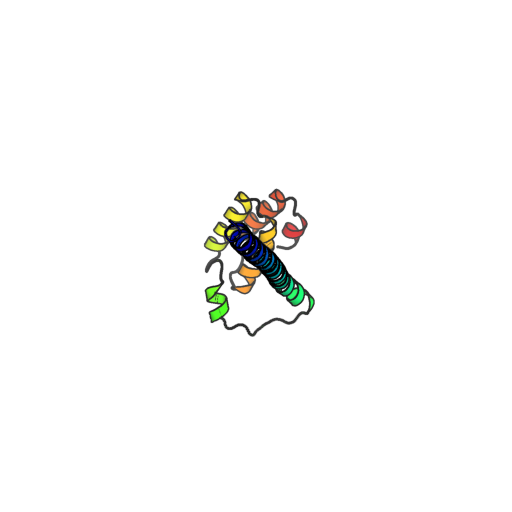A N 1
ATOM 570 C CA . THR A 1 72 ? 10.127 2.866 2.340 1.00 91.94 72 THR A CA 1
ATOM 571 C C . THR A 1 72 ? 8.642 3.215 2.453 1.00 91.94 72 THR A C 1
ATOM 573 O O . THR A 1 72 ? 8.161 3.551 3.541 1.00 91.94 72 THR A O 1
ATOM 576 N N . VAL A 1 73 ? 7.885 3.071 1.361 1.00 91.06 73 VAL A N 1
ATOM 577 C CA . VAL A 1 73 ? 6.429 3.280 1.350 1.00 91.06 73 VAL A CA 1
ATOM 578 C C . VAL A 1 73 ? 5.731 2.297 2.292 1.00 91.06 73 VAL A C 1
ATOM 580 O O . VAL A 1 73 ? 4.936 2.724 3.129 1.00 91.06 73 VAL A O 1
ATOM 583 N N . ILE A 1 74 ? 6.066 1.005 2.240 1.00 91.94 74 ILE A N 1
ATOM 584 C CA . ILE A 1 74 ? 5.501 -0.041 3.114 1.00 91.94 74 ILE A CA 1
ATOM 585 C C . ILE A 1 74 ? 5.745 0.285 4.594 1.00 91.94 74 ILE A C 1
ATOM 587 O O . ILE A 1 74 ? 4.832 0.195 5.426 1.00 91.94 74 ILE A O 1
ATOM 591 N N . THR A 1 75 ? 6.962 0.715 4.929 1.00 93.06 75 THR A N 1
ATOM 592 C CA . THR A 1 75 ? 7.329 1.107 6.296 1.00 93.06 75 THR A CA 1
ATOM 593 C C . THR A 1 75 ? 6.537 2.333 6.754 1.00 93.06 75 THR A C 1
ATOM 595 O O . THR A 1 75 ? 5.997 2.349 7.864 1.00 93.06 75 THR A O 1
ATOM 598 N N . SER A 1 76 ? 6.397 3.335 5.882 1.00 93.31 76 SER A N 1
ATOM 599 C CA . SER A 1 76 ? 5.613 4.548 6.138 1.00 93.31 76 SER A CA 1
ATOM 600 C C . SER A 1 76 ? 4.118 4.255 6.318 1.00 93.31 76 SER A C 1
ATOM 602 O O . SER A 1 76 ? 3.479 4.751 7.245 1.00 93.31 76 SER A O 1
ATOM 604 N N . LEU A 1 77 ? 3.539 3.381 5.495 1.00 91.31 77 LEU A N 1
ATOM 605 C CA . LEU A 1 77 ? 2.146 2.956 5.644 1.00 91.31 77 LEU A CA 1
ATOM 606 C C . LEU A 1 77 ? 1.922 2.204 6.954 1.00 91.31 77 LEU A C 1
ATOM 608 O O . LEU A 1 77 ? 0.912 2.414 7.633 1.00 91.31 77 LEU A O 1
ATOM 612 N N . THR A 1 78 ? 2.882 1.363 7.336 1.00 91.00 78 THR A N 1
ATOM 613 C CA . THR A 1 78 ? 2.840 0.625 8.598 1.00 91.00 78 THR A CA 1
ATOM 614 C C . THR A 1 78 ? 2.919 1.562 9.804 1.00 91.00 78 THR A C 1
ATOM 616 O O . THR A 1 78 ? 2.182 1.359 10.770 1.00 91.00 78 THR A O 1
ATOM 619 N N . SER A 1 79 ? 3.750 2.612 9.760 1.00 91.50 79 SER A N 1
ATOM 620 C CA . SER A 1 79 ? 3.846 3.602 10.845 1.00 91.50 79 SER A CA 1
ATOM 621 C C . SER A 1 79 ? 2.592 4.477 10.954 1.00 91.50 79 SER A C 1
ATOM 623 O O . SER A 1 79 ? 2.134 4.766 12.059 1.00 91.50 79 SER A O 1
ATOM 625 N N . GLN A 1 80 ? 1.964 4.805 9.821 1.00 92.06 80 GLN A N 1
ATOM 626 C CA . GLN A 1 80 ? 0.693 5.536 9.752 1.00 92.06 80 GLN A CA 1
ATOM 627 C C . GLN A 1 80 ? -0.538 4.671 10.076 1.00 92.06 80 GLN A C 1
ATOM 629 O O . GLN A 1 80 ? -1.668 5.151 9.985 1.00 92.06 80 GLN A O 1
ATOM 634 N N . ARG A 1 81 ? -0.348 3.392 10.431 1.00 90.06 81 ARG A N 1
ATOM 635 C CA . ARG A 1 81 ? -1.419 2.408 10.675 1.00 90.06 81 ARG A CA 1
ATOM 636 C C . ARG A 1 81 ? -2.365 2.206 9.484 1.00 90.06 81 ARG A C 1
ATOM 638 O O . ARG A 1 81 ? -3.506 1.770 9.639 1.00 90.06 81 ARG A O 1
ATOM 645 N N . ARG 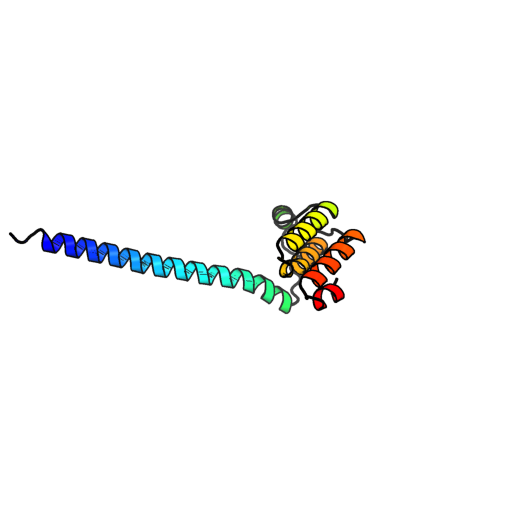A 1 82 ? -1.893 2.476 8.265 1.00 89.44 82 ARG A N 1
ATOM 646 C CA . ARG A 1 82 ? -2.644 2.307 7.010 1.00 89.44 82 ARG A CA 1
ATOM 647 C C . ARG A 1 82 ? -2.433 0.910 6.426 1.00 89.44 82 ARG A C 1
ATOM 649 O O . ARG A 1 82 ? -2.180 0.748 5.237 1.00 89.44 82 ARG A O 1
ATOM 656 N N . HIS A 1 83 ? -2.568 -0.113 7.269 1.00 88.88 83 HIS A N 1
ATOM 657 C CA . HIS A 1 83 ? -2.293 -1.514 6.920 1.00 88.88 83 HIS A CA 1
ATOM 658 C C . HIS A 1 83 ? -3.166 -2.044 5.773 1.00 88.88 83 HIS A C 1
ATOM 660 O O . HIS A 1 83 ? -2.805 -3.012 5.115 1.00 88.88 83 HIS A O 1
ATOM 666 N N . TYR A 1 84 ? -4.312 -1.407 5.517 1.00 85.88 84 TYR A N 1
ATOM 667 C CA . TYR A 1 84 ? -5.219 -1.800 4.445 1.00 85.88 84 TYR A CA 1
ATOM 668 C C . TYR A 1 84 ? -4.680 -1.572 3.035 1.00 85.88 84 TYR A C 1
ATOM 670 O O . TYR A 1 84 ? -5.177 -2.212 2.117 1.00 85.88 84 TYR A O 1
ATOM 678 N N . LEU A 1 85 ? -3.664 -0.718 2.885 1.00 89.44 85 LEU A N 1
ATOM 679 C CA . LEU A 1 85 ? -3.019 -0.420 1.606 1.00 89.44 85 LEU A CA 1
ATOM 680 C C . LEU A 1 85 ? -1.844 -1.346 1.290 1.00 89.44 85 LEU A C 1
ATOM 682 O O . LEU A 1 85 ? -1.322 -1.289 0.187 1.00 89.44 85 LEU A O 1
ATOM 686 N N . LEU A 1 86 ? -1.406 -2.194 2.229 1.00 91.12 86 LEU A N 1
ATOM 687 C CA . LEU A 1 86 ? -0.231 -3.051 2.017 1.00 91.12 86 LEU A CA 1
ATOM 688 C C . LEU A 1 86 ? -0.413 -3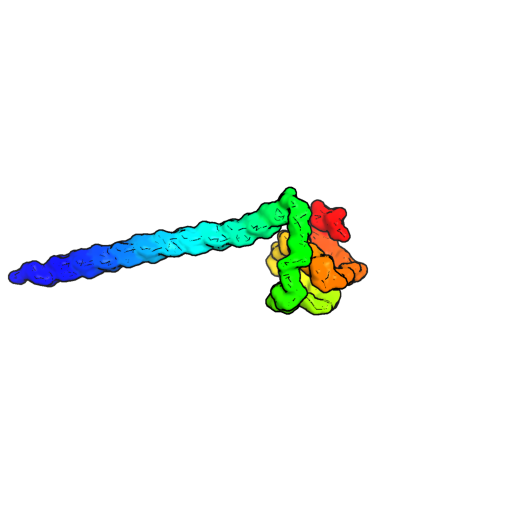.992 0.821 1.00 91.12 86 LEU A C 1
ATOM 690 O O . LEU A 1 86 ? 0.533 -4.242 0.084 1.00 91.12 86 LEU A O 1
ATOM 694 N N . ARG A 1 87 ? -1.644 -4.466 0.605 1.00 90.19 87 ARG A N 1
ATOM 695 C CA . ARG A 1 87 ? -1.987 -5.298 -0.548 1.00 90.19 87 ARG A CA 1
ATOM 696 C C . ARG A 1 87 ? -2.005 -4.523 -1.857 1.00 90.19 87 ARG A C 1
ATOM 698 O O . ARG A 1 87 ? -1.528 -5.046 -2.853 1.00 90.19 87 ARG A O 1
ATOM 705 N N . ASP A 1 88 ? -2.499 -3.290 -1.828 1.00 88.94 88 ASP A N 1
ATOM 706 C CA . ASP A 1 88 ? -2.497 -2.418 -3.002 1.00 88.94 88 ASP A CA 1
ATOM 707 C C . ASP A 1 88 ? -1.053 -2.114 -3.427 1.00 88.94 88 ASP A C 1
ATOM 709 O O . ASP A 1 88 ? -0.722 -2.241 -4.595 1.00 88.94 88 ASP A O 1
ATOM 713 N N . VAL A 1 89 ? -0.167 -1.823 -2.466 1.00 90.31 89 VAL A N 1
ATOM 714 C CA . VAL A 1 89 ? 1.257 -1.572 -2.741 1.00 90.31 89 VAL A CA 1
ATOM 715 C C . VAL A 1 89 ? 1.970 -2.807 -3.289 1.00 90.31 89 VAL A C 1
ATOM 717 O O . VAL A 1 89 ? 2.793 -2.676 -4.186 1.00 90.31 89 VAL A O 1
ATOM 720 N N . TYR A 1 90 ? 1.667 -4.001 -2.774 1.00 91.44 90 TYR A N 1
ATOM 721 C CA . TYR A 1 90 ? 2.214 -5.244 -3.324 1.00 91.44 90 TYR A CA 1
ATOM 722 C C . TYR A 1 90 ? 1.737 -5.489 -4.762 1.00 91.44 90 TYR A C 1
ATOM 724 O O . TYR A 1 90 ? 2.552 -5.795 -5.629 1.00 91.44 90 TYR A O 1
ATOM 732 N N . ASP A 1 91 ? 0.435 -5.329 -5.025 1.00 89.31 91 ASP A N 1
ATOM 733 C CA . ASP A 1 91 ? -0.129 -5.488 -6.368 1.00 89.31 91 ASP A CA 1
ATOM 734 C C . ASP A 1 91 ? 0.505 -4.460 -7.337 1.00 89.31 91 ASP A C 1
ATOM 736 O O . ASP A 1 91 ? 0.916 -4.840 -8.432 1.00 89.31 91 ASP A O 1
ATOM 740 N N . ASP A 1 92 ? 0.672 -3.197 -6.921 1.00 86.44 92 ASP A N 1
ATOM 741 C CA . ASP A 1 92 ? 1.328 -2.142 -7.714 1.00 86.44 92 ASP A CA 1
ATOM 742 C C . ASP A 1 92 ? 2.811 -2.461 -7.986 1.00 86.44 92 ASP A C 1
ATOM 744 O O . ASP A 1 92 ? 3.270 -2.347 -9.119 1.00 86.44 92 ASP A O 1
ATOM 748 N N . MET A 1 93 ? 3.548 -2.966 -6.992 1.00 88.38 93 MET A N 1
ATOM 749 C CA . MET A 1 93 ? 4.942 -3.393 -7.156 1.00 88.38 93 MET A CA 1
ATOM 750 C C . MET A 1 93 ? 5.079 -4.503 -8.214 1.00 88.38 93 MET A C 1
ATOM 752 O O . MET A 1 93 ? 5.968 -4.459 -9.066 1.00 88.38 93 MET A O 1
ATOM 756 N N . MET A 1 94 ? 4.153 -5.466 -8.205 1.00 88.00 94 MET A N 1
ATOM 757 C CA . MET A 1 94 ? 4.096 -6.539 -9.199 1.00 88.00 94 MET A CA 1
ATOM 758 C C . MET A 1 94 ? 3.692 -6.031 -10.590 1.00 88.00 94 MET A C 1
ATOM 760 O O . MET A 1 94 ? 4.208 -6.532 -11.592 1.00 88.00 94 MET A O 1
ATOM 764 N N . LEU A 1 95 ? 2.788 -5.048 -10.667 1.00 85.50 95 LEU A N 1
ATOM 765 C CA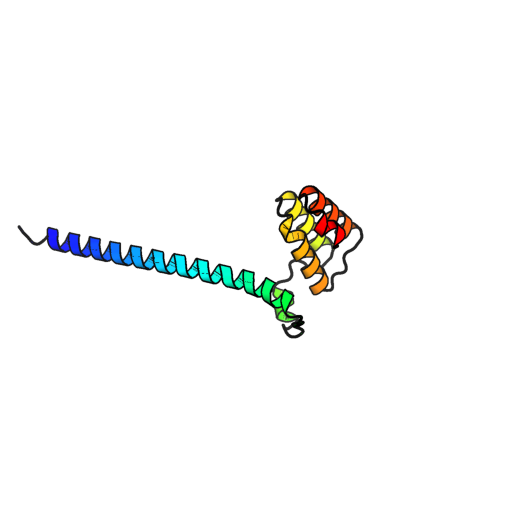 . LEU A 1 95 ? 2.383 -4.403 -11.923 1.00 85.50 95 LEU A CA 1
ATOM 766 C C . LEU A 1 95 ? 3.520 -3.584 -12.543 1.00 85.50 95 LEU A C 1
ATOM 768 O O . LEU A 1 95 ? 3.691 -3.616 -13.761 1.00 85.50 95 LEU A O 1
ATOM 772 N N . ASP A 1 96 ? 4.332 -2.935 -11.713 1.00 81.69 96 ASP A N 1
ATOM 773 C CA . ASP A 1 96 ? 5.512 -2.172 -12.131 1.00 81.69 96 ASP A CA 1
ATOM 774 C C . ASP A 1 96 ? 6.686 -3.073 -12.550 1.00 81.69 96 ASP A C 1
ATOM 776 O O . ASP A 1 96 ? 7.724 -2.592 -13.006 1.00 81.69 96 ASP A O 1
ATOM 780 N N . GLY A 1 97 ? 6.539 -4.395 -12.405 1.00 84.88 97 GLY A N 1
ATOM 781 C CA . GLY A 1 97 ? 7.588 -5.369 -12.695 1.00 84.88 97 GLY A CA 1
ATOM 782 C C . GLY A 1 97 ? 8.725 -5.358 -11.671 1.00 84.88 97 GLY A C 1
ATOM 783 O O . GLY A 1 97 ? 9.773 -5.960 -11.915 1.00 84.88 97 GLY A O 1
ATOM 784 N N . VAL A 1 98 ? 8.534 -4.701 -10.525 1.00 86.81 98 VAL A N 1
ATOM 785 C CA . VAL A 1 98 ? 9.501 -4.696 -9.431 1.00 86.81 98 VAL A CA 1
ATOM 786 C C . VAL A 1 98 ? 9.307 -5.979 -8.632 1.00 86.81 98 VAL A C 1
ATOM 788 O O . VAL A 1 98 ? 8.240 -6.255 -8.088 1.00 86.81 98 VAL A O 1
ATOM 791 N N . LYS A 1 99 ? 10.343 -6.813 -8.565 1.00 87.94 99 LYS A N 1
ATOM 792 C CA . LYS A 1 99 ? 10.253 -8.086 -7.852 1.00 87.94 99 LYS A CA 1
ATOM 793 C C . LYS A 1 99 ? 10.405 -7.853 -6.343 1.00 87.94 99 LYS A C 1
ATOM 795 O O . LYS A 1 99 ? 11.436 -7.320 -5.939 1.00 87.94 99 LYS A O 1
ATOM 800 N N . PRO A 1 100 ? 9.447 -8.279 -5.502 1.00 90.56 100 PRO A N 1
ATOM 801 C CA . PRO A 1 100 ? 9.610 -8.219 -4.057 1.00 90.56 100 PRO A CA 1
ATOM 802 C C . PRO A 1 100 ? 10.755 -9.122 -3.605 1.00 90.56 100 PRO A C 1
ATOM 804 O O . PRO A 1 100 ? 10.844 -10.297 -3.979 1.00 90.56 100 PRO A O 1
ATOM 807 N N . GLU A 1 101 ? 11.636 -8.553 -2.790 1.00 93.19 101 GLU A N 1
ATOM 808 C CA . GLU A 1 101 ? 12.747 -9.265 -2.173 1.00 93.19 101 GLU A CA 1
ATOM 809 C C . GLU A 1 101 ? 12.418 -9.674 -0.734 1.00 93.19 101 GLU A C 1
ATOM 811 O O . GLU A 1 101 ? 11.352 -9.373 -0.187 1.00 93.19 101 GLU A O 1
ATOM 816 N N . ARG A 1 102 ? 13.362 -10.375 -0.094 1.00 93.06 102 ARG A N 1
ATOM 817 C CA . ARG A 1 102 ? 13.257 -10.826 1.300 1.00 93.06 102 ARG A CA 1
ATOM 818 C C . ARG A 1 102 ? 12.805 -9.700 2.238 1.00 93.06 102 ARG A C 1
ATOM 820 O O . ARG A 1 102 ? 11.919 -9.924 3.063 1.00 93.06 102 ARG A O 1
ATOM 827 N N . ASP A 1 103 ? 13.399 -8.518 2.110 1.00 90.75 103 ASP A N 1
ATOM 828 C CA . ASP A 1 103 ? 13.138 -7.392 3.013 1.00 90.75 103 ASP A CA 1
ATOM 829 C C . ASP A 1 103 ? 11.745 -6.788 2.793 1.00 90.75 103 ASP A C 1
ATOM 831 O O . ASP A 1 103 ? 11.074 -6.381 3.751 1.00 90.75 103 ASP A O 1
ATOM 835 N N . THR A 1 104 ? 11.257 -6.824 1.552 1.00 92.25 104 THR A N 1
ATOM 836 C CA . THR A 1 104 ? 9.891 -6.433 1.198 1.00 92.25 104 THR A CA 1
ATOM 837 C C . THR A 1 104 ? 8.877 -7.351 1.863 1.00 92.25 104 THR A C 1
ATOM 839 O O . THR A 1 104 ? 7.979 -6.875 2.560 1.00 92.25 104 THR A O 1
ATOM 842 N N . PHE A 1 105 ? 9.051 -8.671 1.734 1.00 94.25 105 PHE A N 1
ATOM 843 C CA . PHE A 1 105 ? 8.168 -9.644 2.382 1.00 94.25 105 PHE A CA 1
ATOM 844 C C . PHE A 1 105 ? 8.195 -9.517 3.903 1.00 94.25 105 PHE A C 1
ATOM 846 O O . PHE A 1 105 ? 7.141 -9.526 4.539 1.00 94.25 105 PHE A O 1
ATOM 853 N N . HIS A 1 106 ? 9.380 -9.335 4.493 1.00 94.25 106 HIS A N 1
ATOM 854 C CA . HIS A 1 106 ? 9.501 -9.109 5.930 1.00 94.25 106 HIS A CA 1
ATOM 855 C C . HIS A 1 106 ? 8.669 -7.898 6.379 1.00 94.25 106 HIS A C 1
ATOM 857 O O . HIS A 1 106 ? 7.891 -7.990 7.332 1.00 94.25 106 HIS A O 1
ATOM 863 N N . SER A 1 107 ? 8.780 -6.785 5.652 1.00 93.06 107 SER A N 1
ATOM 864 C CA . SER A 1 107 ? 8.066 -5.541 5.950 1.00 93.06 107 SER A CA 1
ATOM 865 C C . SER A 1 107 ? 6.549 -5.673 5.764 1.00 93.06 107 SER A C 1
ATOM 867 O O . SER A 1 107 ? 5.784 -5.213 6.616 1.00 93.06 107 SER A O 1
ATOM 869 N N . LEU A 1 108 ? 6.102 -6.346 4.699 1.00 93.31 108 LEU A N 1
ATOM 870 C CA . LEU A 1 108 ? 4.686 -6.601 4.414 1.00 93.31 108 LEU A CA 1
ATOM 871 C C . LEU A 1 108 ? 4.037 -7.498 5.472 1.00 93.31 108 LEU A C 1
ATOM 873 O O . LEU A 1 108 ? 2.981 -7.152 6.007 1.00 93.31 108 LEU A O 1
ATOM 877 N N . ILE A 1 109 ? 4.683 -8.612 5.825 1.00 93.12 109 ILE A N 1
ATOM 878 C CA . ILE A 1 109 ? 4.184 -9.555 6.834 1.00 93.12 109 ILE A CA 1
ATOM 879 C C . ILE A 1 109 ? 4.130 -8.874 8.204 1.00 93.12 109 ILE A C 1
ATOM 881 O O . ILE A 1 109 ? 3.096 -8.913 8.874 1.00 93.12 109 ILE A O 1
ATOM 885 N N . ALA A 1 110 ? 5.200 -8.183 8.610 1.00 92.94 110 ALA A N 1
ATOM 886 C CA . ALA A 1 110 ? 5.225 -7.451 9.874 1.00 92.94 110 ALA A CA 1
ATOM 887 C C . ALA A 1 110 ? 4.139 -6.360 9.926 1.00 92.94 110 ALA A C 1
ATOM 889 O O . ALA A 1 110 ? 3.475 -6.183 10.953 1.00 92.94 110 ALA A O 1
ATOM 890 N N . GLY A 1 111 ? 3.924 -5.646 8.817 1.00 91.62 111 GLY A N 1
ATOM 891 C CA . GLY A 1 111 ? 2.863 -4.653 8.677 1.00 91.62 111 GLY A CA 1
ATOM 892 C C . GLY A 1 111 ? 1.459 -5.257 8.771 1.00 91.62 111 GLY A C 1
ATOM 893 O O . GLY A 1 111 ? 0.604 -4.707 9.469 1.00 91.62 111 GLY A O 1
ATOM 894 N N . ALA A 1 112 ? 1.228 -6.405 8.133 1.00 90.88 112 ALA A N 1
ATOM 895 C CA . ALA A 1 112 ? -0.043 -7.124 8.164 1.00 90.88 112 ALA A CA 1
ATOM 896 C C . ALA A 1 112 ? -0.362 -7.677 9.561 1.00 90.88 112 ALA A C 1
ATOM 898 O O . ALA A 1 112 ? -1.490 -7.531 10.041 1.00 90.88 112 ALA A O 1
ATOM 899 N N . MET A 1 113 ? 0.638 -8.227 10.258 1.00 91.69 113 MET A N 1
ATOM 900 C CA . MET A 1 113 ? 0.497 -8.684 11.644 1.00 91.69 113 MET A CA 1
ATOM 901 C C . MET A 1 113 ? 0.140 -7.528 12.588 1.00 91.69 113 MET A C 1
ATOM 903 O O . MET A 1 113 ? -0.778 -7.662 13.396 1.00 91.69 113 MET A O 1
ATOM 907 N N . LYS A 1 114 ? 0.794 -6.364 12.450 1.00 89.56 114 LYS A N 1
ATOM 908 C CA . LYS A 1 114 ? 0.470 -5.155 13.238 1.00 89.56 114 LYS A CA 1
ATOM 909 C C . LYS A 1 114 ? -0.952 -4.646 12.995 1.00 89.56 114 LYS A C 1
ATOM 911 O O . LYS A 1 114 ? -1.567 -4.104 13.909 1.00 89.56 114 LYS A O 1
ATOM 916 N N . GLY A 1 115 ? -1.474 -4.834 11.785 1.00 86.31 115 GLY A N 1
ATOM 917 C CA . GLY A 1 115 ? -2.843 -4.478 11.423 1.00 86.31 115 GLY A CA 1
ATOM 918 C C . GLY A 1 115 ? -3.903 -5.523 11.772 1.00 86.31 115 GLY A C 1
ATOM 919 O O . GLY A 1 115 ? -5.056 -5.311 11.408 1.00 86.31 115 GLY A O 1
ATOM 920 N N . ALA A 1 116 ? -3.537 -6.641 12.416 1.00 86.31 116 ALA A N 1
ATOM 921 C CA . ALA A 1 116 ? -4.404 -7.808 12.620 1.00 86.31 116 ALA A CA 1
ATOM 922 C C . ALA A 1 116 ? -5.028 -8.347 11.311 1.00 86.31 116 ALA A C 1
ATOM 924 O O . ALA A 1 116 ? -6.135 -8.883 11.302 1.00 86.31 116 ALA A O 1
ATOM 925 N N . ARG A 1 117 ? -4.309 -8.209 10.187 1.00 83.06 117 ARG A N 1
ATOM 926 C CA . ARG A 1 117 ? -4.730 -8.629 8.840 1.00 83.06 117 ARG A CA 1
ATOM 927 C C . ARG A 1 117 ? -3.964 -9.868 8.388 1.00 83.06 117 ARG A C 1
ATOM 929 O O . ARG A 1 117 ? -3.271 -9.852 7.375 1.00 83.06 117 ARG A O 1
ATOM 936 N N . LEU A 1 118 ? -4.079 -10.951 9.153 1.00 86.00 118 LEU A N 1
ATOM 937 C CA . LEU A 1 118 ? -3.309 -12.178 8.918 1.00 86.00 118 LEU A CA 1
ATOM 938 C C . LEU A 1 118 ? -3.591 -12.802 7.539 1.00 86.00 118 LEU A C 1
ATOM 940 O O . LEU A 1 118 ? -2.696 -13.378 6.933 1.00 86.00 118 LEU A O 1
ATOM 944 N N . GLN A 1 119 ? -4.800 -12.616 7.005 1.00 87.50 119 GLN A N 1
ATOM 945 C CA . GLN A 1 119 ? -5.161 -13.031 5.648 1.00 87.50 119 GLN A CA 1
ATOM 946 C C . GLN A 1 119 ? -4.278 -12.407 4.560 1.00 87.50 119 GLN A C 1
ATOM 948 O O . GLN A 1 119 ? -4.016 -13.059 3.556 1.00 87.50 119 GLN A O 1
ATOM 953 N N . ASP A 1 120 ? -3.804 -11.172 4.756 1.00 85.88 120 ASP A N 1
ATOM 954 C CA . ASP A 1 120 ? -2.905 -10.535 3.793 1.00 85.88 120 ASP A CA 1
ATOM 955 C C . ASP A 1 120 ? -1.483 -11.088 3.943 1.00 85.88 120 ASP A C 1
ATOM 957 O O . ASP A 1 120 ? -0.801 -11.280 2.946 1.00 85.88 120 ASP A O 1
ATOM 961 N N . ALA A 1 121 ? -1.065 -11.446 5.163 1.00 87.19 121 ALA A N 1
ATOM 962 C CA . ALA A 1 121 ? 0.233 -12.080 5.401 1.00 87.19 121 ALA A CA 1
ATOM 963 C C . ALA A 1 121 ? 0.359 -13.462 4.735 1.00 87.19 121 ALA A C 1
ATOM 965 O O . ALA A 1 121 ? 1.450 -13.825 4.319 1.00 87.19 121 ALA A O 1
ATOM 966 N N . PHE A 1 122 ? -0.739 -14.219 4.624 1.00 86.19 122 PHE A N 1
ATOM 967 C CA . PHE A 1 122 ? -0.773 -15.480 3.868 1.00 86.19 122 PHE A CA 1
ATOM 968 C C . PHE A 1 122 ? -0.920 -15.287 2.352 1.00 86.19 122 PHE A C 1
ATOM 970 O O . PHE A 1 122 ? -0.779 -16.255 1.609 1.00 86.19 122 PHE A O 1
ATOM 977 N N . PHE A 1 123 ? -1.284 -14.083 1.901 1.00 87.44 123 PHE A N 1
ATOM 978 C CA . PHE A 1 123 ? -1.489 -13.781 0.485 1.00 87.44 123 PHE A CA 1
ATOM 979 C C . PHE A 1 123 ? -0.193 -13.392 -0.230 1.00 87.44 123 PHE A C 1
ATOM 981 O O . PHE A 1 123 ? -0.049 -13.737 -1.401 1.00 87.44 123 PHE A O 1
ATOM 988 N N . PHE A 1 124 ? 0.683 -12.645 0.448 1.00 84.75 124 PHE A N 1
ATOM 989 C CA . PHE A 1 124 ? 1.978 -12.217 -0.089 1.00 84.75 124 PHE A CA 1
ATOM 990 C C . PHE A 1 124 ? 2.885 -13.410 -0.401 1.00 84.75 124 PHE A C 1
ATOM 992 O O . PHE A 1 124 ? 3.503 -13.378 -1.491 1.00 84.75 124 PHE A O 1
#

InterPro domains:
  IPR002885 Pentatricopeptide repeat [TIGR00756] (70-100)
  IPR011990 Tetratricopeptide-like helical domain superfamily [G3DSA:1.25.40.10] (4-124)